Protein AF-A0A7W1Q0W7-F1 (afdb_monomer)

Foldseek 3Di:
DDDDDDDPPDPDDDDDDDDPDDDPDDDDDPVRVVLVVLLVVLLVVQLVPDPPLLSLLCCCQQVPPPRDGDDLVNSCVRRVDPSVVSVVSPVVSVVSSQVSCVVVVDDPVSVVD

pLDDT: mean 78.33, std 21.76, range [35.16, 97.56]

Solvent-accessible surface area (backbone atoms only — not comparable to full-atom values): 7270 Å² total; per-residue (Å²): 134,85,86,89,80,90,82,88,85,74,93,70,83,88,85,85,82,82,80,84,76,82,73,81,77,72,80,74,51,72,68,56,50,50,55,50,50,54,51,51,51,51,51,51,53,39,47,70,70,40,61,68,75,47,30,52,52,49,47,55,61,75,63,32,78,91,78,47,84,68,52,58,66,59,50,19,68,76,68,73,43,57,59,88,51,46,63,64,48,50,53,54,41,53,54,50,40,54,54,44,36,47,75,73,74,42,55,77,72,69,73,76,111

Mean predicted aligned error: 11.57 Å

Radius of gyration: 17.41 Å; Cα contacts (8 Å, |Δi|>4): 58; chains: 1; bounding box: 54×36×41 Å

Nearest PDB structures (foldseek):
  6cuu-assembly1_F  TM=7.469E-01  e=1.789E-02  Thermus thermophilus HB27
  5tjg-assembly1_F  TM=7.480E-01  e=1.890E-02  Thermus aquaticus
  4mey-assembly1_F  TM=7.961E-01  e=4.533E-02  Escheric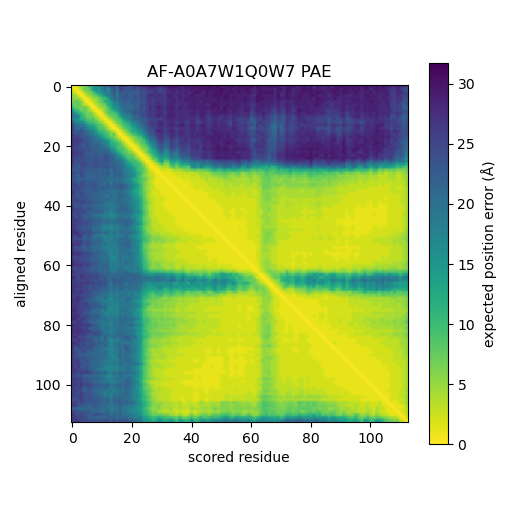hia coli K-12
  5e18-assembly1_F  TM=7.378E-01  e=4.063E-02  Thermus thermophilus HB8
  6lts-assembly1_F  TM=7.307E-01  e=5.341E-02  Thermus thermophilus HB8

Secondary structure (DSSP, 8-state):
------------S----S-----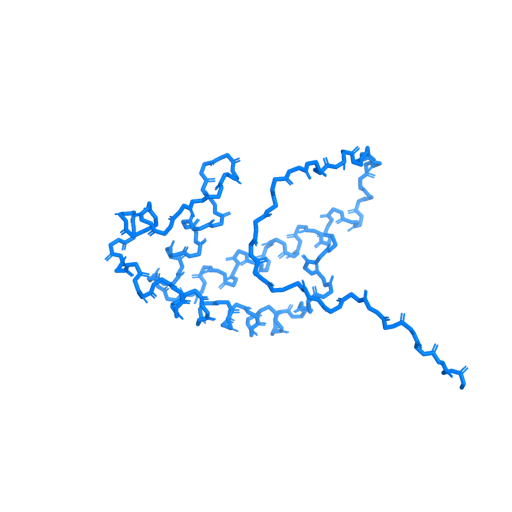--PPPPHHHHHHHHHHHHHHHHHHHTS-HHHHHHHHHHHS-GGG----HHHHHHHH---HHHHHHHHHHHHHHHHHHHHHTT--TGGG--

Sequence (113 aa):
RECLGVLRRSRRELPADGFVEQVASAAASPETRVLRAERNRAVDVAVAALPTRRRQLVETIFRGPDNDHMDYEQVSRLTGMPVGSIGPTRGRALMELRGRMRRAGFGPEDLVA

Structure (mmCIF, N/CA/C/O backbone):
data_AF-A0A7W1Q0W7-F1
#
_entry.id   AF-A0A7W1Q0W7-F1
#
loop_
_atom_site.group_PDB
_atom_site.id
_atom_site.type_symbol
_atom_site.label_atom_id
_atom_site.label_alt_id
_atom_site.label_comp_id
_atom_site.label_asym_id
_atom_site.label_entity_id
_atom_site.label_seq_id
_atom_site.pdbx_PDB_ins_code
_atom_site.Cartn_x
_atom_site.Cartn_y
_atom_site.Cartn_z
_atom_site.occupancy
_atom_site.B_iso_or_equiv
_atom_site.auth_seq_id
_atom_site.auth_comp_id
_atom_site.auth_asym_id
_atom_site.auth_atom_id
_atom_site.pdbx_PDB_model_num
ATOM 1 N N . ARG A 1 1 ? 39.178 7.915 -0.833 1.00 42.53 1 ARG A N 1
ATOM 2 C CA . ARG A 1 1 ? 39.029 9.342 -0.462 1.00 42.53 1 ARG A CA 1
ATOM 3 C C . ARG A 1 1 ? 37.835 9.857 -1.268 1.00 42.53 1 ARG A C 1
ATOM 5 O O . ARG A 1 1 ? 38.041 10.428 -2.321 1.00 42.53 1 ARG A O 1
ATOM 12 N N . GLU A 1 2 ? 36.594 9.430 -1.019 1.00 44.72 2 GLU A N 1
ATOM 13 C CA . GLU A 1 2 ? 35.819 9.560 0.233 1.00 44.72 2 GLU A CA 1
ATOM 14 C C . GLU A 1 2 ? 35.933 10.978 0.795 1.00 44.72 2 GLU A C 1
ATOM 16 O O . GLU A 1 2 ? 36.998 11.310 1.307 1.00 44.72 2 GLU A O 1
ATOM 21 N N . CYS A 1 3 ? 34.865 11.774 0.649 1.00 36.97 3 CYS A N 1
ATOM 22 C CA . CYS A 1 3 ? 34.338 12.683 1.673 1.00 36.97 3 CYS A CA 1
ATOM 23 C C . CYS A 1 3 ? 32.909 13.136 1.300 1.00 36.97 3 CYS A C 1
ATOM 25 O O . CYS A 1 3 ? 32.668 13.694 0.234 1.00 36.97 3 CYS A O 1
ATOM 27 N N . LEU A 1 4 ? 31.979 12.845 2.210 1.00 49.84 4 LEU A N 1
ATOM 28 C CA . LEU A 1 4 ? 30.556 13.184 2.225 1.00 49.84 4 LEU A CA 1
ATOM 29 C C . LEU A 1 4 ? 30.315 14.662 2.581 1.00 49.84 4 LEU A C 1
ATOM 31 O O . LEU A 1 4 ? 31.069 15.252 3.347 1.00 49.84 4 LEU A O 1
ATOM 35 N N . GLY A 1 5 ? 29.166 15.188 2.160 1.00 46.06 5 GLY A N 1
ATOM 36 C CA . GLY A 1 5 ? 28.489 16.330 2.787 1.00 46.06 5 GLY A CA 1
ATOM 37 C C . GLY A 1 5 ? 26.982 16.178 2.575 1.00 46.06 5 GLY A C 1
ATOM 38 O O . GLY A 1 5 ? 26.431 16.664 1.599 1.00 46.06 5 GLY A O 1
ATOM 39 N N . VAL A 1 6 ? 26.329 15.230 3.252 1.00 47.06 6 VAL A N 1
ATOM 40 C CA . VAL A 1 6 ? 25.578 15.469 4.499 1.00 47.06 6 VAL A CA 1
ATOM 41 C C . VAL A 1 6 ? 24.751 16.757 4.432 1.00 47.06 6 VAL A C 1
ATOM 43 O O . VAL A 1 6 ? 25.262 17.824 4.735 1.00 47.06 6 VAL A O 1
ATOM 46 N N . LEU A 1 7 ? 23.477 16.624 4.037 1.00 42.38 7 LEU A N 1
ATOM 47 C CA . LEU A 1 7 ? 22.282 17.191 4.695 1.00 42.38 7 LEU A CA 1
ATOM 48 C C . LEU A 1 7 ? 21.049 17.091 3.772 1.00 42.38 7 LEU A C 1
ATOM 50 O O . LEU A 1 7 ? 20.521 18.077 3.279 1.00 42.38 7 LEU A O 1
ATOM 54 N N . ARG A 1 8 ? 20.516 15.879 3.587 1.00 41.47 8 ARG A N 1
ATOM 55 C CA . ARG A 1 8 ? 19.074 15.696 3.326 1.00 41.47 8 ARG A CA 1
ATOM 56 C C . ARG A 1 8 ? 18.527 14.587 4.218 1.00 41.47 8 ARG A C 1
ATOM 58 O O . ARG A 1 8 ? 17.908 13.622 3.782 1.00 41.47 8 ARG A O 1
ATOM 65 N N . ARG A 1 9 ? 18.803 14.733 5.515 1.00 41.72 9 ARG A N 1
ATOM 66 C CA . ARG A 1 9 ? 18.173 13.965 6.585 1.00 41.72 9 ARG A CA 1
ATOM 67 C C . ARG A 1 9 ? 17.148 14.854 7.275 1.00 41.72 9 ARG A C 1
ATOM 69 O O . ARG A 1 9 ? 17.499 15.573 8.193 1.00 41.72 9 ARG A O 1
ATOM 76 N N . SER A 1 10 ? 15.917 14.807 6.770 1.00 37.03 10 SER A N 1
ATOM 77 C CA . SER A 1 10 ? 14.669 14.985 7.533 1.00 37.03 10 SER A CA 1
ATOM 78 C C . SER A 1 10 ? 13.466 14.828 6.600 1.00 37.03 10 SER A C 1
ATOM 80 O O . SER A 1 10 ? 12.670 15.736 6.415 1.00 37.03 10 SER A O 1
ATOM 82 N N . ARG A 1 11 ? 13.329 13.654 5.966 1.00 36.22 11 ARG A N 1
ATOM 83 C CA . ARG A 1 11 ? 12.079 13.273 5.284 1.00 36.22 11 ARG A CA 1
ATOM 84 C C . ARG A 1 11 ? 11.283 12.312 6.160 1.00 36.22 11 ARG A C 1
ATOM 86 O O . ARG A 1 11 ? 10.993 11.178 5.781 1.00 36.22 11 ARG A O 1
ATOM 93 N N . ARG A 1 12 ? 10.992 12.766 7.373 1.00 41.47 12 ARG A N 1
ATOM 94 C CA . ARG A 1 12 ? 9.864 12.283 8.159 1.00 41.47 12 ARG A CA 1
ATOM 95 C C . ARG A 1 12 ? 9.034 13.499 8.550 1.00 41.47 12 ARG A C 1
ATOM 97 O O . ARG A 1 12 ? 9.603 14.481 9.004 1.00 41.47 12 ARG A O 1
ATOM 104 N N . GLU A 1 13 ? 7.729 13.310 8.374 1.00 39.69 13 GLU A N 1
ATOM 105 C CA . GLU A 1 13 ? 6.597 14.125 8.831 1.00 39.69 13 GLU A CA 1
ATOM 106 C C . GLU A 1 13 ? 6.110 15.201 7.834 1.00 39.69 13 GLU A C 1
ATOM 108 O O . GLU A 1 13 ? 6.896 15.861 7.169 1.00 39.69 13 GLU A O 1
ATOM 113 N N . LEU A 1 14 ? 4.781 15.193 7.639 1.00 42.22 14 LEU A N 1
ATOM 114 C CA . LEU A 1 14 ? 3.915 15.909 6.678 1.00 42.22 14 LEU A CA 1
ATOM 115 C C . LEU A 1 14 ? 4.113 17.448 6.707 1.00 42.22 14 LEU A C 1
ATOM 117 O O . LEU A 1 14 ? 4.786 17.905 7.627 1.00 42.22 14 LEU A O 1
ATOM 121 N N . PRO A 1 15 ? 3.464 18.298 5.870 1.00 43.06 15 PRO A N 1
ATOM 122 C CA . PRO A 1 15 ? 2.631 18.121 4.664 1.00 43.06 15 PRO A CA 1
ATOM 123 C C . PRO A 1 15 ? 3.211 18.894 3.447 1.00 43.06 15 PRO A C 1
ATOM 125 O O . PRO A 1 15 ? 3.880 19.908 3.619 1.00 43.06 15 PRO A O 1
ATOM 128 N N . ALA A 1 16 ? 2.973 18.452 2.209 1.00 38.47 16 ALA A N 1
ATOM 129 C CA . ALA A 1 16 ? 3.458 19.171 1.022 1.00 38.47 16 ALA A CA 1
ATOM 130 C C . ALA A 1 16 ? 2.291 19.738 0.207 1.00 38.47 16 ALA A C 1
ATOM 132 O O . ALA A 1 16 ? 1.791 19.086 -0.705 1.00 38.47 16 ALA A O 1
ATOM 133 N N . ASP A 1 17 ? 1.895 20.962 0.556 1.00 42.25 17 ASP A N 1
ATOM 134 C CA . ASP A 1 17 ? 1.393 21.927 -0.420 1.00 42.25 17 ASP A CA 1
ATOM 135 C C . ASP A 1 17 ? 2.548 22.337 -1.345 1.00 42.25 17 ASP A C 1
ATOM 137 O O . ASP A 1 17 ? 3.668 22.578 -0.887 1.00 42.25 17 ASP A O 1
ATOM 141 N N . GLY A 1 18 ? 2.253 22.472 -2.637 1.00 38.28 18 GLY A N 1
ATOM 142 C CA . GLY A 1 18 ? 3.071 23.252 -3.563 1.00 38.28 18 GLY A CA 1
ATOM 143 C C . GLY A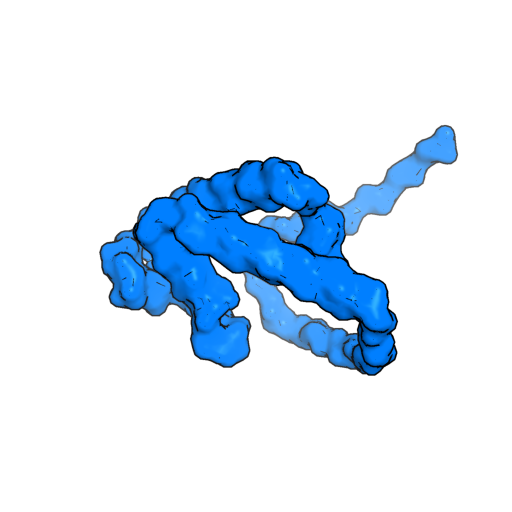 1 18 ? 3.920 22.458 -4.558 1.00 38.28 18 GLY A C 1
ATOM 144 O O . GLY A 1 18 ? 5.010 21.990 -4.248 1.00 38.28 18 GLY A O 1
ATOM 145 N N . PHE A 1 19 ? 3.428 22.454 -5.801 1.00 37.31 19 PHE A N 1
ATOM 146 C CA . PHE A 1 19 ? 4.186 22.398 -7.056 1.00 37.31 19 PHE A CA 1
ATOM 147 C C . PHE A 1 19 ? 5.059 21.161 -7.302 1.00 37.31 19 PHE A C 1
ATOM 149 O O . PHE A 1 19 ? 6.280 21.171 -7.157 1.00 37.31 19 PHE A O 1
ATOM 156 N N . VAL A 1 20 ? 4.431 20.118 -7.850 1.00 40.78 20 VAL A N 1
ATOM 157 C CA . VAL A 1 20 ? 5.136 19.208 -8.760 1.00 40.78 20 VAL A CA 1
ATOM 158 C C . VAL A 1 20 ? 5.303 19.908 -10.106 1.00 40.78 20 VAL A C 1
ATOM 160 O O . VAL A 1 20 ? 4.381 19.993 -10.914 1.00 40.78 20 VAL A O 1
ATOM 163 N N . GLU A 1 21 ? 6.496 20.457 -10.305 1.00 35.16 21 GLU A N 1
ATOM 164 C CA . GLU A 1 21 ? 6.979 20.958 -11.584 1.00 35.16 21 GLU A CA 1
ATOM 165 C C . GLU A 1 21 ? 6.808 19.869 -12.650 1.00 35.16 21 GLU A C 1
ATOM 167 O O . GLU A 1 21 ? 7.322 18.752 -12.539 1.00 35.16 21 GLU A O 1
ATOM 172 N N . GLN A 1 22 ? 5.981 20.181 -13.644 1.00 44.22 22 GLN A N 1
ATOM 173 C CA . GLN A 1 22 ? 5.584 19.276 -14.708 1.00 44.22 22 GLN A CA 1
ATOM 174 C C . GLN A 1 22 ? 6.784 19.070 -15.639 1.00 44.22 22 GLN A C 1
ATOM 176 O O . GLN A 1 22 ? 7.009 19.835 -16.573 1.00 44.22 22 GLN A O 1
ATOM 181 N N . VAL A 1 23 ? 7.586 18.041 -15.362 1.00 46.06 23 VAL A N 1
ATOM 182 C CA . VAL A 1 23 ? 8.665 17.615 -16.257 1.00 46.06 23 VAL A CA 1
ATOM 183 C C . VAL A 1 23 ? 8.023 17.083 -17.538 1.00 46.06 23 VAL A C 1
ATOM 185 O O . VAL A 1 23 ? 7.378 16.034 -17.537 1.00 46.06 23 VAL A O 1
ATOM 188 N N . ALA A 1 24 ? 8.177 17.835 -18.629 1.00 41.00 24 ALA A N 1
ATOM 189 C CA . ALA A 1 24 ? 7.744 17.452 -19.965 1.00 41.00 24 ALA A CA 1
ATOM 190 C C . ALA A 1 24 ? 8.283 16.054 -20.319 1.00 41.00 24 ALA A C 1
ATOM 192 O O . ALA A 1 24 ? 9.493 15.828 -20.375 1.00 41.00 24 ALA A O 1
ATOM 193 N N . SER A 1 25 ? 7.376 15.097 -20.526 1.00 51.53 25 SER A N 1
ATOM 194 C CA . SER A 1 25 ? 7.729 13.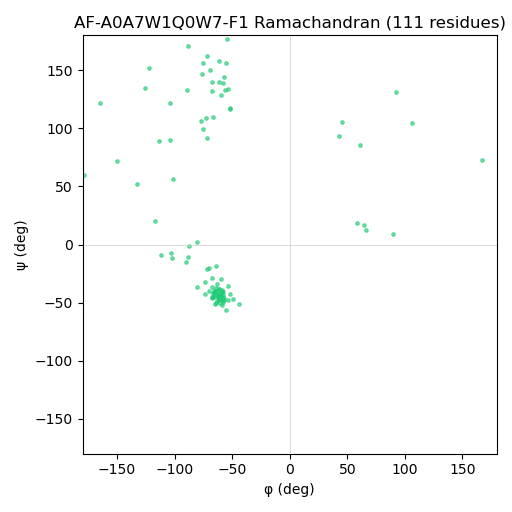709 -20.825 1.00 51.53 25 SER A CA 1
ATOM 195 C C . SER A 1 25 ? 8.270 13.603 -22.249 1.00 51.53 25 SER A C 1
ATOM 197 O O . SER A 1 25 ? 7.505 13.627 -23.211 1.00 51.53 25 SER A O 1
ATOM 199 N N . ALA A 1 26 ? 9.574 13.369 -22.398 1.00 59.88 26 ALA A N 1
ATOM 200 C CA . ALA A 1 26 ? 10.050 12.585 -23.533 1.00 59.88 26 ALA A CA 1
ATOM 201 C C . ALA A 1 26 ? 9.319 11.228 -23.496 1.00 59.88 26 ALA A C 1
ATOM 203 O O . ALA A 1 26 ? 9.165 10.638 -22.421 1.00 59.88 26 ALA A O 1
ATOM 204 N N . ALA A 1 27 ? 8.784 10.759 -24.624 1.00 67.88 27 ALA A N 1
ATOM 205 C CA . ALA A 1 27 ? 8.086 9.477 -24.663 1.00 67.88 27 ALA A CA 1
ATOM 206 C C . ALA A 1 27 ? 9.044 8.353 -24.224 1.00 67.88 27 ALA A C 1
ATOM 208 O O . ALA A 1 27 ? 10.162 8.255 -24.728 1.00 67.88 27 ALA A O 1
ATOM 209 N N . ALA A 1 28 ? 8.618 7.521 -23.269 1.00 76.44 28 ALA A N 1
ATOM 210 C CA . ALA A 1 28 ? 9.437 6.425 -22.756 1.00 76.44 28 ALA A CA 1
ATOM 211 C C . ALA A 1 28 ? 9.780 5.420 -23.871 1.00 76.44 28 ALA A C 1
ATOM 213 O O . ALA A 1 28 ? 8.916 5.081 -24.687 1.00 76.44 28 ALA A O 1
ATOM 214 N N . SER A 1 29 ? 11.016 4.910 -23.878 1.00 86.69 29 SER A N 1
ATOM 215 C CA . SER A 1 29 ? 11.445 3.902 -24.855 1.00 86.69 29 SER A CA 1
ATOM 216 C C . SER A 1 29 ? 10.608 2.613 -24.742 1.00 86.69 29 SER A C 1
ATOM 218 O O . SER A 1 29 ? 10.031 2.344 -23.677 1.00 86.69 29 SER A O 1
ATOM 220 N N . PRO A 1 30 ? 10.530 1.783 -25.800 1.00 86.69 30 PRO A N 1
ATOM 221 C CA . PRO A 1 30 ? 9.864 0.482 -25.738 1.00 86.69 30 PRO A CA 1
ATOM 222 C C . PRO A 1 30 ? 10.351 -0.392 -24.572 1.00 86.69 30 PRO A C 1
ATOM 224 O O . PRO A 1 30 ? 9.531 -0.959 -23.854 1.00 86.69 30 PRO A O 1
ATOM 227 N N . GLU A 1 31 ? 11.658 -0.430 -24.317 1.00 87.12 31 GLU A N 1
ATOM 228 C CA . GLU A 1 31 ? 12.270 -1.180 -23.212 1.00 87.12 31 GLU A CA 1
ATOM 229 C C . GLU A 1 31 ? 11.783 -0.652 -21.859 1.00 87.12 31 GLU A C 1
ATOM 231 O O . GLU A 1 31 ? 11.357 -1.417 -20.995 1.00 87.12 31 GLU A O 1
ATOM 236 N N . THR A 1 32 ? 11.752 0.674 -21.701 1.00 87.56 32 THR A N 1
ATOM 237 C CA . THR A 1 32 ? 11.267 1.328 -20.478 1.00 87.56 32 THR A CA 1
ATOM 238 C C . THR A 1 32 ? 9.797 0.994 -20.218 1.00 87.56 32 THR A C 1
ATOM 240 O O . THR A 1 32 ? 9.387 0.779 -19.076 1.00 87.56 32 THR A O 1
ATOM 243 N N . ARG A 1 33 ? 8.978 0.918 -21.275 1.00 88.19 33 ARG A N 1
ATOM 244 C CA . ARG A 1 33 ? 7.563 0.532 -21.171 1.00 88.19 33 ARG A CA 1
ATOM 245 C C . ARG A 1 33 ? 7.391 -0.923 -20.742 1.00 88.19 33 ARG A C 1
ATOM 247 O O . ARG A 1 33 ? 6.522 -1.188 -19.914 1.00 88.19 33 ARG A O 1
ATOM 254 N N . VAL A 1 34 ? 8.201 -1.839 -21.276 1.00 91.00 34 VAL A N 1
ATOM 255 C CA . VAL A 1 34 ? 8.169 -3.263 -20.900 1.00 91.00 34 VAL A CA 1
ATOM 256 C C . VAL A 1 34 ? 8.550 -3.435 -19.432 1.00 91.00 34 VAL A C 1
ATOM 258 O O . VAL A 1 34 ? 7.766 -4.003 -18.675 1.00 91.00 34 VAL A O 1
ATOM 261 N N . LEU A 1 35 ? 9.667 -2.847 -18.994 1.00 90.50 35 LEU A N 1
ATOM 262 C CA . LEU A 1 35 ? 10.106 -2.919 -17.594 1.00 90.50 35 LEU A CA 1
ATOM 263 C C . LEU A 1 35 ? 9.057 -2.338 -16.630 1.00 90.50 35 LEU A C 1
ATOM 265 O O . LEU A 1 35 ? 8.771 -2.919 -15.581 1.00 90.50 35 LEU A O 1
ATOM 269 N N . ARG A 1 36 ? 8.409 -1.223 -17.001 1.00 90.25 36 ARG A N 1
ATOM 270 C CA . ARG A 1 36 ? 7.292 -0.661 -16.223 1.00 90.25 36 ARG A CA 1
ATOM 271 C C . ARG A 1 36 ? 6.099 -1.612 -16.147 1.00 90.25 36 ARG A C 1
ATOM 273 O O . ARG A 1 36 ? 5.508 -1.745 -15.077 1.00 90.25 36 ARG A O 1
ATOM 280 N N . ALA A 1 37 ? 5.735 -2.266 -17.249 1.00 91.44 37 ALA A N 1
ATOM 281 C CA . ALA A 1 37 ? 4.628 -3.218 -17.272 1.00 91.44 37 ALA A CA 1
ATOM 282 C C . ALA A 1 37 ? 4.918 -4.456 -16.406 1.00 91.44 37 ALA A C 1
ATOM 284 O O . ALA A 1 37 ? 4.049 -4.885 -15.646 1.00 91.44 37 ALA A O 1
ATOM 285 N N . GLU A 1 38 ? 6.140 -4.988 -16.466 1.00 93.62 38 GLU A N 1
ATOM 286 C CA . GLU A 1 38 ? 6.582 -6.110 -15.630 1.00 93.62 38 GLU A CA 1
ATOM 287 C C . GLU A 1 38 ? 6.540 -5.759 -14.145 1.00 93.62 38 GLU A C 1
ATOM 289 O O . GLU A 1 38 ? 5.956 -6.492 -13.342 1.00 93.62 38 GLU A O 1
ATOM 294 N N . ARG A 1 39 ? 7.074 -4.588 -13.787 1.00 93.44 39 ARG A N 1
ATOM 295 C CA . ARG A 1 39 ? 7.009 -4.067 -12.424 1.00 93.44 39 ARG A CA 1
ATOM 296 C C . ARG A 1 39 ? 5.572 -3.927 -11.933 1.00 93.44 39 ARG A C 1
ATOM 298 O O . ARG A 1 39 ? 5.256 -4.384 -10.836 1.00 93.44 39 ARG A O 1
ATOM 305 N N . ASN A 1 40 ? 4.700 -3.304 -12.725 1.00 92.69 40 ASN A N 1
ATOM 306 C CA . ASN A 1 40 ? 3.300 -3.107 -12.350 1.00 92.69 40 ASN A CA 1
ATOM 307 C C . ASN A 1 40 ? 2.600 -4.453 -12.132 1.00 92.69 40 ASN A C 1
ATOM 309 O O . ASN A 1 40 ? 1.931 -4.642 -11.118 1.00 92.69 40 ASN A O 1
ATOM 313 N N . ARG A 1 41 ? 2.846 -5.428 -13.015 1.00 95.19 41 ARG A N 1
ATOM 314 C CA . ARG A 1 41 ? 2.323 -6.790 -12.868 1.00 95.19 41 ARG A CA 1
ATOM 315 C C . ARG A 1 41 ? 2.808 -7.450 -11.575 1.00 95.19 41 ARG A C 1
ATOM 317 O O . ARG A 1 41 ? 2.019 -8.096 -10.889 1.00 95.19 41 ARG A O 1
ATOM 324 N N . ALA A 1 42 ? 4.080 -7.284 -11.218 1.00 95.81 42 ALA A N 1
ATOM 325 C CA . 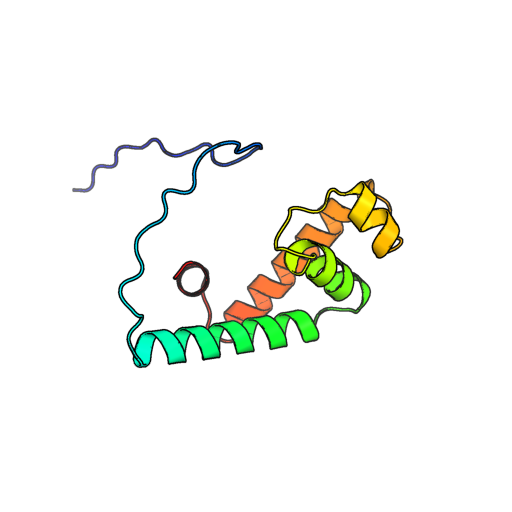ALA A 1 42 ? 4.621 -7.815 -9.971 1.00 95.81 42 ALA A CA 1
ATOM 326 C C . ALA A 1 42 ? 3.979 -7.166 -8.732 1.00 95.81 42 ALA A C 1
ATOM 328 O O . ALA A 1 42 ? 3.647 -7.873 -7.777 1.00 95.81 42 ALA A O 1
ATOM 329 N N . VAL A 1 43 ? 3.733 -5.850 -8.766 1.00 94.50 43 VAL A N 1
ATOM 330 C CA . VAL A 1 43 ? 2.990 -5.137 -7.712 1.00 94.50 43 VAL A CA 1
ATOM 331 C C . VAL A 1 43 ? 1.568 -5.680 -7.588 1.00 94.50 43 VAL A C 1
ATOM 333 O O . VAL A 1 43 ? 1.144 -6.006 -6.478 1.00 94.50 43 VAL A O 1
ATOM 336 N N . ASP A 1 44 ? 0.850 -5.837 -8.701 1.00 94.81 44 ASP A N 1
ATOM 337 C CA . ASP A 1 44 ? -0.524 -6.349 -8.699 1.00 94.81 44 ASP A CA 1
ATOM 338 C C . ASP A 1 44 ? -0.596 -7.763 -8.100 1.00 94.81 44 ASP A C 1
ATOM 340 O O . ASP A 1 44 ? -1.424 -8.027 -7.225 1.00 94.81 44 ASP A O 1
ATOM 344 N N . VAL A 1 45 ? 0.325 -8.654 -8.485 1.00 97.56 45 VAL A N 1
ATOM 345 C CA . VAL A 1 45 ? 0.432 -10.009 -7.915 1.00 97.56 45 VAL A CA 1
ATOM 346 C C . VAL A 1 45 ? 0.740 -9.961 -6.415 1.00 97.56 45 VAL A C 1
ATOM 348 O O . VAL A 1 45 ? 0.138 -10.699 -5.628 1.00 97.56 45 VAL A O 1
ATOM 351 N N . ALA A 1 46 ? 1.657 -9.091 -5.986 1.00 96.94 46 ALA A N 1
ATOM 352 C CA . ALA A 1 46 ? 2.017 -8.962 -4.578 1.00 96.94 46 ALA A CA 1
ATOM 353 C C . ALA A 1 46 ? 0.844 -8.457 -3.721 1.00 96.94 46 ALA A C 1
ATOM 355 O O . ALA A 1 46 ? 0.630 -8.984 -2.625 1.00 96.94 46 ALA A O 1
ATOM 356 N N . VAL A 1 47 ? 0.076 -7.482 -4.220 1.00 96.44 47 VAL A N 1
ATOM 357 C CA . VAL A 1 47 ? -1.126 -6.946 -3.558 1.00 96.44 47 VAL A CA 1
ATOM 358 C C . VAL A 1 47 ? -2.239 -7.988 -3.507 1.00 96.44 47 VAL A C 1
ATOM 360 O O . VAL A 1 47 ? -2.821 -8.197 -2.441 1.00 96.44 47 VAL A O 1
ATOM 363 N N . ALA A 1 48 ? -2.492 -8.697 -4.610 1.00 96.62 48 ALA A N 1
ATOM 364 C CA . ALA A 1 48 ? -3.519 -9.735 -4.679 1.00 96.62 48 ALA A CA 1
ATOM 365 C C . ALA A 1 48 ? -3.290 -10.871 -3.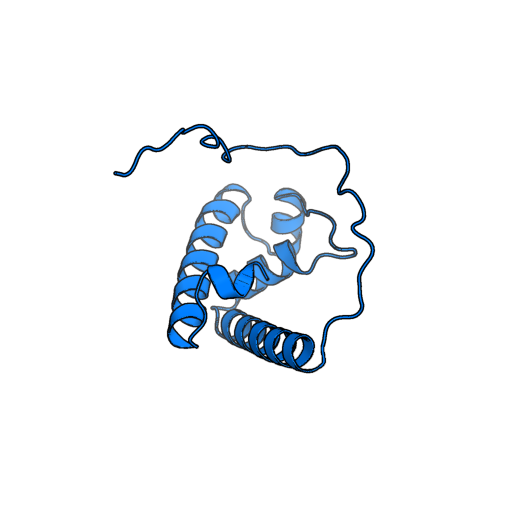669 1.00 96.62 48 ALA A C 1
ATOM 367 O O . ALA A 1 48 ? -4.253 -11.461 -3.180 1.00 96.62 48 ALA A O 1
ATOM 368 N N . ALA A 1 49 ? -2.028 -11.147 -3.330 1.00 97.25 49 ALA A N 1
ATOM 369 C CA . ALA A 1 49 ? -1.640 -12.208 -2.410 1.00 97.25 49 ALA A CA 1
ATOM 370 C C . ALA A 1 49 ? -1.625 -11.798 -0.921 1.00 97.25 49 ALA A C 1
ATOM 372 O O . ALA A 1 49 ? -1.318 -12.631 -0.063 1.00 97.25 49 ALA A O 1
ATOM 373 N N . LEU A 1 50 ? -1.929 -10.537 -0.590 1.00 97.56 50 LEU A N 1
ATOM 374 C CA . LEU A 1 50 ? -2.133 -10.112 0.796 1.00 97.56 50 LEU A CA 1
ATOM 375 C C . LEU A 1 50 ? -3.433 -10.709 1.365 1.00 97.56 50 LEU A C 1
ATOM 377 O O . LEU A 1 50 ? -4.416 -10.852 0.636 1.00 97.56 50 LEU A O 1
ATOM 381 N N . PRO A 1 51 ? -3.518 -10.959 2.687 1.00 96.44 51 PRO A N 1
ATOM 382 C CA . PRO A 1 51 ? -4.794 -11.281 3.318 1.00 96.44 51 PRO A CA 1
ATOM 383 C C . PRO A 1 51 ? -5.832 -10.186 3.086 1.00 96.44 51 PRO A C 1
ATOM 385 O O . PRO A 1 51 ? -5.501 -8.998 3.139 1.00 96.44 51 PRO A O 1
ATOM 388 N N . THR A 1 52 ? -7.093 -10.589 2.917 1.00 95.06 52 THR A N 1
ATOM 389 C CA . THR A 1 52 ? -8.209 -9.743 2.462 1.00 95.06 52 THR A CA 1
ATOM 390 C C . THR A 1 52 ? -8.244 -8.368 3.122 1.00 95.06 52 THR A C 1
ATOM 392 O O . THR A 1 52 ? -8.238 -7.357 2.429 1.00 95.06 52 THR A O 1
ATOM 395 N N . ARG A 1 53 ? -8.176 -8.314 4.458 1.00 92.62 53 ARG A N 1
ATOM 396 C CA . ARG A 1 53 ? -8.247 -7.054 5.216 1.00 92.62 53 ARG A CA 1
ATOM 397 C C . ARG A 1 53 ? -7.084 -6.096 4.926 1.00 92.62 53 ARG A C 1
ATOM 399 O O . ARG A 1 53 ? -7.257 -4.883 4.952 1.00 92.62 53 ARG A O 1
ATOM 406 N N . ARG A 1 54 ? -5.884 -6.624 4.669 1.00 95.25 54 ARG A N 1
ATOM 407 C CA . ARG A 1 54 ? -4.700 -5.814 4.331 1.00 95.25 54 ARG A CA 1
ATOM 408 C C . ARG A 1 54 ? -4.708 -5.390 2.870 1.00 95.25 54 ARG A C 1
ATOM 410 O O . ARG A 1 54 ? -4.319 -4.262 2.590 1.00 95.25 54 ARG A O 1
ATOM 417 N N . ARG A 1 55 ? -5.179 -6.262 1.975 1.00 95.81 55 ARG A N 1
ATOM 418 C CA . ARG A 1 55 ? -5.397 -5.929 0.565 1.00 95.81 55 ARG A CA 1
ATOM 419 C C . ARG A 1 55 ? -6.388 -4.774 0.425 1.00 95.81 55 ARG A C 1
ATOM 421 O O . ARG A 1 55 ? -6.023 -3.762 -0.154 1.00 95.81 55 ARG A O 1
ATOM 428 N N . GLN A 1 56 ? -7.560 -4.886 1.058 1.00 93.44 56 GLN A N 1
ATOM 429 C CA . GLN A 1 56 ? -8.583 -3.833 1.074 1.00 93.44 56 GLN A CA 1
ATOM 430 C C . GLN A 1 56 ? -8.006 -2.496 1.545 1.00 93.44 56 GLN A C 1
ATOM 432 O O . GLN A 1 56 ? -8.175 -1.491 0.873 1.00 93.44 56 GLN A O 1
ATOM 437 N N . LEU A 1 57 ? -7.250 -2.489 2.649 1.00 93.25 57 LEU A N 1
ATOM 438 C CA . LEU A 1 57 ? -6.616 -1.267 3.146 1.00 93.25 57 LEU A CA 1
ATOM 439 C C . LEU A 1 57 ? -5.664 -0.628 2.120 1.00 93.25 57 LEU A C 1
ATOM 441 O O . LEU A 1 57 ? -5.681 0.586 1.938 1.00 93.25 57 LEU A O 1
ATOM 445 N N . VAL A 1 58 ? -4.809 -1.432 1.481 1.00 92.56 58 VAL A N 1
ATOM 446 C CA . VAL A 1 58 ? -3.848 -0.950 0.475 1.00 92.56 58 VAL A CA 1
ATOM 447 C C . VAL A 1 58 ? -4.579 -0.425 -0.759 1.00 92.56 58 VAL A C 1
ATOM 449 O O . VAL A 1 58 ? -4.263 0.661 -1.231 1.00 92.56 58 VAL A O 1
ATOM 452 N N . GLU A 1 59 ? -5.573 -1.153 -1.257 1.00 91.56 59 GLU A N 1
ATOM 453 C CA . GLU A 1 59 ? -6.374 -0.725 -2.404 1.00 91.56 59 GLU A CA 1
ATOM 454 C C . GLU A 1 59 ? -7.123 0.573 -2.105 1.00 91.56 59 GLU A C 1
ATOM 456 O O . GLU A 1 59 ? -7.043 1.499 -2.901 1.00 91.56 59 GLU A O 1
ATOM 461 N N . THR A 1 60 ? -7.759 0.697 -0.938 1.00 90.31 60 THR A N 1
ATOM 462 C CA . THR A 1 60 ? -8.426 1.942 -0.543 1.00 90.31 60 THR A CA 1
ATOM 463 C C . THR A 1 60 ? -7.435 3.102 -0.476 1.00 90.31 60 THR A C 1
ATOM 465 O O . THR A 1 60 ? -7.674 4.126 -1.093 1.00 90.31 60 THR A O 1
ATOM 468 N N . ILE A 1 61 ? -6.297 2.963 0.209 1.00 87.62 61 ILE A N 1
ATOM 469 C CA . ILE A 1 61 ? -5.360 4.088 0.387 1.00 87.62 61 ILE A CA 1
ATOM 470 C C . ILE A 1 61 ? -4.701 4.524 -0.929 1.00 87.62 61 ILE A C 1
ATOM 472 O O . ILE A 1 61 ? -4.437 5.708 -1.104 1.00 87.62 61 ILE A O 1
ATOM 476 N N . PHE A 1 62 ? -4.382 3.584 -1.824 1.00 82.94 62 PHE A N 1
ATOM 477 C CA . PHE A 1 62 ? -3.520 3.856 -2.982 1.00 82.94 62 PHE A CA 1
ATOM 478 C C . PHE A 1 62 ? -4.230 3.796 -4.342 1.00 82.94 62 PHE A C 1
ATOM 480 O O . PHE A 1 62 ? -3.618 4.155 -5.342 1.00 82.94 62 PHE A O 1
ATOM 487 N N . ARG A 1 63 ? -5.488 3.338 -4.410 1.00 79.19 63 ARG A N 1
ATOM 488 C CA . ARG A 1 63 ? -6.311 3.326 -5.639 1.00 79.19 63 ARG A CA 1
ATOM 489 C C . ARG A 1 63 ? -7.562 4.205 -5.520 1.00 79.19 63 ARG A C 1
ATOM 491 O O . ARG A 1 63 ? -8.530 3.977 -6.241 1.00 79.19 63 ARG A O 1
ATOM 498 N N . GLY A 1 64 ? -7.567 5.157 -4.584 1.00 63.69 64 GLY A N 1
ATOM 499 C CA . GLY A 1 64 ? -8.677 6.091 -4.396 1.00 63.69 64 GLY A CA 1
ATOM 500 C C . GLY A 1 64 ? -9.030 6.861 -5.677 1.00 63.69 64 GLY A C 1
ATOM 501 O O . GLY A 1 64 ? -8.177 6.984 -6.563 1.00 63.69 64 GLY A O 1
ATOM 502 N N . PRO A 1 65 ? -10.279 7.352 -5.794 1.00 53.91 65 PRO A N 1
ATOM 503 C CA . PRO A 1 65 ? -10.696 8.144 -6.944 1.00 53.91 65 PRO A CA 1
ATOM 504 C C . PRO A 1 65 ? -9.731 9.325 -7.134 1.00 53.91 65 PRO A C 1
ATOM 506 O O . PRO A 1 65 ? -9.318 9.968 -6.173 1.00 53.91 65 PRO A O 1
ATOM 509 N N . ASP A 1 66 ? -9.315 9.536 -8.380 1.00 60.56 66 ASP A N 1
ATOM 510 C CA . ASP A 1 66 ? -8.521 10.684 -8.834 1.00 60.56 66 ASP A CA 1
ATOM 511 C C . ASP A 1 66 ? -7.095 10.828 -8.266 1.00 60.56 66 ASP A C 1
ATOM 513 O O . ASP A 1 66 ? -6.467 11.872 -8.427 1.00 60.56 66 ASP A O 1
ATOM 517 N N . ASN A 1 67 ? -6.530 9.763 -7.679 1.00 56.41 67 ASN A N 1
ATOM 518 C CA . ASN A 1 67 ? -5.236 9.793 -6.975 1.00 56.41 67 ASN A CA 1
ATOM 519 C C . ASN A 1 67 ? -5.194 10.792 -5.802 1.00 56.41 67 ASN A C 1
ATOM 521 O O . ASN A 1 67 ? -4.102 11.154 -5.355 1.00 56.41 67 ASN A O 1
ATOM 525 N N . ASP A 1 68 ? -6.354 11.227 -5.301 1.00 62.44 68 ASP A N 1
ATOM 526 C CA . ASP A 1 68 ? -6.414 12.120 -4.151 1.00 62.44 68 ASP A CA 1
ATOM 527 C C . ASP A 1 68 ? -6.134 11.352 -2.850 1.00 62.44 68 ASP A C 1
ATOM 529 O O . ASP A 1 68 ? -6.431 10.158 -2.702 1.00 62.44 68 ASP A O 1
ATOM 533 N N . HIS A 1 69 ? -5.497 12.029 -1.900 1.00 65.69 69 HIS A N 1
ATOM 534 C CA . HIS A 1 69 ? -5.033 11.408 -0.668 1.00 65.69 69 HIS A CA 1
ATOM 535 C C . HIS A 1 69 ? -6.218 11.206 0.290 1.00 65.69 69 HIS A C 1
ATOM 537 O O . HIS A 1 69 ? -6.681 12.151 0.919 1.00 65.69 69 HIS A O 1
ATOM 543 N N . MET A 1 70 ? -6.689 9.964 0.453 1.00 80.38 70 MET A N 1
ATOM 544 C CA . MET A 1 70 ? -7.737 9.666 1.438 1.00 80.38 70 MET A CA 1
ATOM 545 C C . MET A 1 70 ? -7.239 9.852 2.876 1.00 80.38 70 MET A C 1
ATOM 547 O O . MET A 1 70 ? -6.198 9.306 3.269 1.00 80.38 70 MET A O 1
ATOM 551 N N . ASP A 1 71 ? -8.026 10.558 3.686 1.00 86.19 71 ASP A N 1
ATOM 552 C CA . ASP A 1 71 ? -7.796 10.665 5.122 1.00 86.19 71 ASP A CA 1
ATOM 553 C C . ASP A 1 71 ? -8.131 9.341 5.846 1.00 86.19 71 ASP A C 1
ATOM 555 O O . ASP A 1 71 ? -8.802 8.440 5.329 1.00 86.19 71 ASP A O 1
ATOM 559 N N . TYR A 1 72 ? -7.637 9.178 7.074 1.00 89.00 72 TYR A N 1
ATOM 560 C CA . TYR A 1 72 ? -7.849 7.937 7.827 1.00 89.00 72 TYR A CA 1
ATOM 561 C C . TYR A 1 72 ? -9.292 7.731 8.298 1.00 89.00 72 TYR A C 1
ATOM 563 O O . TYR A 1 72 ? -9.67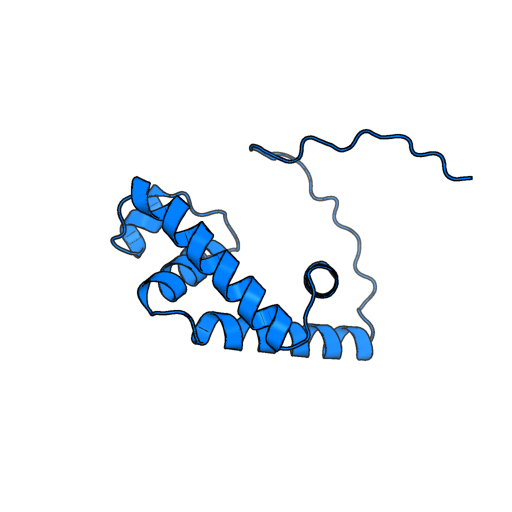2 6.588 8.554 1.00 89.00 72 TYR A O 1
ATOM 571 N N . GLU A 1 73 ? -10.114 8.775 8.386 1.00 91.62 73 GLU A N 1
ATOM 572 C CA . GLU A 1 73 ? -11.532 8.625 8.708 1.00 91.62 73 GLU A CA 1
ATOM 573 C C . GLU A 1 73 ? -12.311 8.062 7.514 1.00 91.62 73 GLU A C 1
ATOM 575 O O . GLU A 1 73 ? -13.117 7.146 7.678 1.00 91.62 73 GLU A O 1
ATOM 580 N N . GLN A 1 74 ? -12.034 8.544 6.302 1.00 90.31 74 GLN A N 1
ATOM 581 C CA . GLN A 1 74 ? -12.553 8.017 5.042 1.00 90.31 74 GLN A CA 1
ATOM 582 C C . GLN A 1 74 ? -12.154 6.550 4.874 1.00 90.31 74 GLN A C 1
ATOM 584 O O . GLN A 1 74 ? -13.013 5.697 4.641 1.00 90.31 74 GLN A O 1
ATOM 589 N N . VAL A 1 75 ? -10.875 6.227 5.093 1.00 90.31 75 VAL A N 1
ATOM 590 C CA . VAL A 1 75 ? -10.387 4.839 5.059 1.00 90.31 75 VAL A CA 1
ATOM 591 C C . VAL A 1 75 ? -11.087 3.984 6.118 1.00 90.31 75 VAL A C 1
ATOM 593 O O . VAL A 1 75 ? -11.499 2.860 5.825 1.00 90.31 75 VAL A O 1
ATOM 596 N N . SER A 1 76 ? -11.258 4.498 7.339 1.00 91.81 76 SER A N 1
ATOM 597 C CA . SER A 1 76 ? -11.980 3.809 8.416 1.00 91.81 76 SER A CA 1
ATOM 598 C C . SER A 1 76 ? -13.419 3.492 8.009 1.00 91.81 76 SER A C 1
ATOM 600 O O . SER A 1 76 ? -13.865 2.361 8.200 1.00 91.81 76 SER A O 1
ATOM 602 N N . ARG A 1 77 ? -14.137 4.451 7.408 1.00 92.75 77 ARG A N 1
ATOM 603 C CA . ARG A 1 77 ? -15.517 4.260 6.931 1.00 92.75 77 ARG A CA 1
ATOM 604 C C . ARG A 1 77 ? -15.609 3.212 5.822 1.00 92.75 77 ARG A C 1
ATOM 606 O O . ARG A 1 77 ? -16.481 2.353 5.883 1.00 92.75 77 ARG A O 1
ATOM 613 N N . LEU A 1 78 ? -14.702 3.249 4.846 1.00 90.62 78 LEU A N 1
ATOM 614 C CA . LEU A 1 78 ? -14.725 2.332 3.699 1.00 90.62 78 LEU A CA 1
ATOM 615 C C . LEU A 1 78 ? -14.294 0.904 4.055 1.00 90.62 78 LEU A C 1
ATOM 617 O O . LEU A 1 78 ? -14.778 -0.056 3.463 1.00 90.62 78 LEU A O 1
ATOM 621 N N . THR A 1 79 ? -13.379 0.751 5.013 1.00 90.50 79 THR A N 1
ATOM 622 C CA . THR A 1 79 ? -12.801 -0.558 5.366 1.00 90.50 79 THR A CA 1
ATOM 623 C C . THR A 1 79 ? -13.382 -1.171 6.642 1.00 90.50 79 THR A C 1
ATOM 625 O O . THR A 1 79 ? -13.085 -2.325 6.954 1.00 90.50 79 THR A O 1
ATOM 628 N N . GLY A 1 80 ? -14.151 -0.404 7.424 1.00 93.00 80 GLY A N 1
ATOM 629 C CA . GLY A 1 80 ? -14.622 -0.794 8.759 1.00 93.00 80 GLY A CA 1
ATOM 630 C C . GLY A 1 80 ? -13.502 -0.936 9.800 1.00 93.00 80 GLY A C 1
ATOM 631 O O . GLY A 1 80 ? -13.697 -1.527 10.862 1.00 93.00 80 GLY A O 1
ATOM 632 N N . MET A 1 81 ? -12.290 -0.459 9.504 1.00 93.19 81 MET A N 1
ATOM 633 C CA . MET A 1 81 ? -11.140 -0.555 10.401 1.00 93.19 81 MET A CA 1
ATOM 634 C C . MET A 1 81 ? -11.079 0.654 11.338 1.00 93.19 81 MET A C 1
ATOM 636 O O . MET A 1 81 ? -11.100 1.767 10.836 1.00 93.19 81 MET A O 1
ATOM 640 N N . PRO A 1 82 ? -10.881 0.481 12.660 1.00 94.44 82 PRO A N 1
ATOM 641 C CA . PRO A 1 82 ? -10.689 1.619 13.556 1.00 94.44 82 PRO A CA 1
ATOM 642 C C . PRO A 1 82 ? -9.498 2.478 13.127 1.00 94.44 82 PRO A C 1
ATOM 644 O O . PRO A 1 82 ? -8.435 1.928 12.823 1.00 94.44 82 PRO A O 1
ATOM 647 N N . VAL A 1 83 ? -9.629 3.805 13.198 1.00 94.69 83 VAL A N 1
ATOM 648 C CA . VAL A 1 83 ? -8.567 4.763 12.827 1.00 94.69 83 VAL A CA 1
ATOM 649 C C . VAL A 1 83 ? -7.220 4.412 13.477 1.00 94.69 83 VAL A C 1
ATOM 651 O O . VAL A 1 83 ? -6.206 4.296 12.789 1.00 94.69 83 VAL A O 1
ATOM 654 N N . GLY A 1 84 ? -7.204 4.107 14.781 1.00 94.12 84 GLY A N 1
ATOM 655 C CA . GLY A 1 84 ? -5.982 3.713 15.502 1.00 94.12 84 GLY A CA 1
ATOM 656 C C . GLY A 1 84 ? -5.336 2.400 15.022 1.00 94.12 84 GLY A C 1
ATOM 657 O O . GLY A 1 84 ? -4.156 2.157 15.264 1.00 94.12 84 GLY A O 1
ATOM 658 N N . SER A 1 85 ? -6.077 1.553 14.302 1.00 94.44 85 SER A N 1
ATOM 659 C CA . SER A 1 85 ? -5.578 0.294 13.727 1.00 94.44 85 SER A CA 1
ATOM 660 C C . SER A 1 85 ? -5.015 0.444 12.309 1.00 94.44 85 SER A C 1
ATOM 662 O O . SER A 1 85 ? -4.304 -0.458 11.847 1.00 94.44 85 SER A O 1
ATOM 664 N N . ILE A 1 86 ? -5.296 1.556 11.621 1.00 92.56 86 ILE A N 1
ATOM 665 C CA . ILE A 1 86 ? -4.895 1.786 10.224 1.00 92.56 86 ILE A CA 1
ATOM 666 C C . ILE A 1 86 ? -3.374 1.850 10.096 1.00 92.56 86 ILE A C 1
ATOM 668 O O . ILE A 1 86 ? -2.795 1.096 9.314 1.00 92.56 86 ILE A O 1
ATOM 672 N N . GLY A 1 87 ? -2.706 2.675 10.909 1.00 92.69 87 GLY A N 1
ATOM 673 C CA . GLY A 1 87 ? -1.247 2.839 10.875 1.00 92.69 87 GLY A CA 1
ATOM 674 C C . GLY A 1 87 ? -0.479 1.517 11.047 1.00 92.69 87 GLY A C 1
ATOM 675 O O . GLY A 1 87 ? 0.281 1.135 10.148 1.00 92.69 87 GLY A O 1
ATOM 676 N N . PRO A 1 88 ? -0.704 0.760 12.140 1.00 95.19 88 PRO A N 1
ATOM 677 C CA . PRO A 1 88 ? -0.070 -0.543 12.341 1.00 95.19 88 PRO A CA 1
ATOM 678 C C . PRO A 1 88 ? -0.384 -1.553 11.230 1.00 95.19 88 PRO A C 1
ATOM 680 O O . PRO A 1 88 ? 0.491 -2.312 10.807 1.00 95.19 88 PRO A O 1
ATOM 683 N N . THR A 1 89 ? -1.621 -1.571 10.723 1.00 94.62 89 THR A N 1
ATOM 684 C CA . THR A 1 89 ? -2.017 -2.506 9.659 1.00 94.62 89 THR A CA 1
ATOM 685 C C . THR A 1 89 ? -1.366 -2.160 8.325 1.00 94.62 89 THR A C 1
ATOM 687 O O . THR A 1 89 ? -0.875 -3.061 7.642 1.00 94.62 89 THR A O 1
ATOM 690 N N . ARG A 1 90 ? -1.265 -0.868 8.000 1.00 95.19 90 ARG A N 1
ATOM 691 C CA . ARG A 1 90 ? -0.524 -0.361 6.842 1.00 95.19 90 ARG A CA 1
ATOM 692 C C . ARG A 1 90 ? 0.951 -0.742 6.925 1.00 95.19 90 ARG A C 1
ATOM 694 O O . ARG A 1 90 ? 1.491 -1.265 5.955 1.00 95.19 90 ARG A O 1
ATOM 701 N N . GLY A 1 91 ? 1.586 -0.569 8.086 1.00 94.81 91 GLY A N 1
ATOM 702 C CA . GLY A 1 91 ? 2.981 -0.971 8.302 1.00 94.81 91 GLY A CA 1
ATOM 703 C C . GLY A 1 91 ? 3.219 -2.460 8.025 1.00 94.81 91 GLY A C 1
ATOM 704 O O . GLY A 1 91 ? 4.124 -2.816 7.268 1.00 94.81 91 GLY A O 1
ATOM 705 N N . ARG A 1 92 ? 2.357 -3.337 8.561 1.00 96.69 92 ARG A N 1
ATOM 706 C CA . ARG A 1 92 ? 2.415 -4.788 8.298 1.00 96.69 92 ARG A CA 1
ATOM 707 C C . ARG A 1 92 ? 2.183 -5.133 6.826 1.00 96.69 92 ARG A C 1
ATOM 709 O O . ARG A 1 92 ? 2.844 -6.024 6.300 1.00 96.69 92 ARG A O 1
ATOM 716 N N . ALA A 1 93 ? 1.249 -4.455 6.159 1.00 96.00 93 ALA A N 1
ATOM 717 C CA . ALA A 1 93 ? 0.992 -4.661 4.735 1.00 96.00 93 ALA A CA 1
ATOM 718 C C . ALA A 1 93 ? 2.216 -4.285 3.883 1.00 96.00 93 ALA A C 1
ATOM 720 O O . ALA A 1 93 ? 2.671 -5.100 3.086 1.00 96.00 93 ALA A O 1
ATOM 721 N N . LEU A 1 94 ? 2.807 -3.109 4.113 1.00 95.06 94 LEU A N 1
ATOM 722 C CA . LEU A 1 94 ? 3.987 -2.639 3.378 1.00 95.06 94 LEU A CA 1
ATOM 723 C C . LEU A 1 94 ? 5.224 -3.516 3.620 1.00 95.06 94 LEU A C 1
ATOM 725 O O . LEU A 1 94 ? 5.984 -3.772 2.688 1.00 95.06 94 LEU A O 1
ATOM 729 N N . MET A 1 95 ? 5.418 -4.009 4.847 1.00 96.56 95 MET A N 1
ATOM 730 C CA . MET A 1 95 ? 6.499 -4.948 5.157 1.00 96.56 95 MET A CA 1
ATOM 731 C C . MET A 1 95 ? 6.361 -6.247 4.353 1.00 96.56 95 MET A C 1
ATOM 733 O O . MET A 1 95 ? 7.333 -6.710 3.754 1.00 96.56 95 MET A O 1
ATOM 737 N N . GLU A 1 96 ? 5.154 -6.815 4.299 1.00 97.19 96 GLU A N 1
ATOM 738 C CA . GLU A 1 96 ? 4.905 -8.031 3.526 1.00 97.19 96 GLU A CA 1
ATOM 739 C C . GLU A 1 96 ? 5.060 -7.795 2.021 1.00 97.19 96 GLU A C 1
ATOM 741 O O . GLU A 1 96 ? 5.723 -8.591 1.354 1.00 97.19 96 GLU A O 1
ATOM 746 N N . LEU A 1 97 ? 4.513 -6.694 1.496 1.00 96.44 97 LEU A N 1
ATOM 747 C CA . LEU A 1 97 ? 4.672 -6.315 0.091 1.00 96.44 97 LEU A CA 1
ATOM 748 C C . LEU A 1 97 ? 6.147 -6.177 -0.278 1.00 96.44 97 LEU A C 1
ATOM 750 O O . LEU A 1 97 ? 6.579 -6.773 -1.258 1.00 96.44 97 LEU A O 1
ATOM 754 N N . ARG A 1 98 ? 6.955 -5.498 0.545 1.00 96.00 98 ARG A N 1
ATOM 755 C CA . ARG A 1 98 ? 8.406 -5.398 0.327 1.00 96.00 98 ARG A CA 1
ATOM 756 C C . ARG A 1 98 ? 9.076 -6.773 0.273 1.00 96.00 98 ARG A C 1
ATOM 758 O O . ARG A 1 98 ? 9.952 -6.992 -0.558 1.00 96.00 98 ARG A O 1
ATOM 765 N N . GLY A 1 99 ? 8.671 -7.701 1.139 1.00 96.62 99 GLY A N 1
ATOM 766 C CA . GLY A 1 99 ? 9.168 -9.078 1.120 1.00 96.62 99 GLY A CA 1
ATOM 767 C C . GLY A 1 99 ? 8.763 -9.847 -0.142 1.00 96.62 99 GLY A C 1
ATOM 768 O O . GLY A 1 99 ? 9.572 -10.587 -0.695 1.00 96.62 99 GLY A O 1
ATOM 769 N N . ARG A 1 100 ? 7.528 -9.657 -0.621 1.00 97.19 100 ARG A N 1
ATOM 770 C CA . ARG A 1 100 ? 7.025 -10.266 -1.862 1.00 97.19 100 ARG A CA 1
ATOM 771 C C . ARG A 1 100 ? 7.737 -9.707 -3.094 1.00 97.19 100 ARG A C 1
ATOM 773 O O . ARG A 1 100 ? 8.206 -10.501 -3.899 1.00 97.19 100 ARG A O 1
ATOM 780 N N . MET A 1 101 ? 7.898 -8.386 -3.183 1.00 96.94 101 MET A N 1
ATOM 781 C CA . MET A 1 101 ? 8.608 -7.732 -4.289 1.00 96.94 101 MET A CA 1
ATOM 782 C C . MET A 1 101 ? 10.060 -8.201 -4.381 1.00 96.94 101 MET A C 1
ATOM 784 O O . MET A 1 101 ? 10.500 -8.601 -5.453 1.00 96.94 101 MET A O 1
ATOM 788 N N . ARG A 1 102 ? 10.763 -8.293 -3.244 1.00 96.56 102 ARG A N 1
ATOM 789 C CA . ARG A 1 102 ? 12.128 -8.841 -3.204 1.00 96.56 102 ARG A CA 1
ATOM 790 C C . ARG A 1 102 ? 12.217 -10.266 -3.743 1.00 96.56 102 ARG A C 1
ATOM 792 O O . ARG A 1 102 ? 13.133 -10.572 -4.493 1.00 96.56 102 ARG A O 1
ATOM 799 N N . ARG A 1 103 ? 11.270 -11.138 -3.381 1.00 96.75 103 ARG A N 1
ATOM 800 C CA . ARG A 1 103 ? 11.220 -12.515 -3.909 1.00 96.75 103 ARG A CA 1
ATOM 801 C C . ARG A 1 103 ? 10.899 -12.568 -5.402 1.00 96.75 103 ARG A C 1
ATOM 803 O O . ARG A 1 103 ? 11.325 -13.501 -6.064 1.00 96.75 103 ARG A O 1
ATOM 810 N N . ALA A 1 104 ? 10.166 -11.582 -5.910 1.00 94.62 104 ALA A N 1
ATOM 811 C CA . ALA A 1 104 ? 9.881 -11.426 -7.332 1.00 94.62 104 ALA A CA 1
ATOM 812 C C . ALA A 1 104 ? 11.033 -10.761 -8.115 1.00 94.62 104 ALA A C 1
ATOM 814 O O . ALA A 1 104 ? 10.883 -10.539 -9.309 1.00 94.62 104 ALA A O 1
ATOM 815 N N . GLY A 1 105 ? 12.161 -10.448 -7.463 1.00 95.75 105 GLY A N 1
ATOM 816 C CA . GLY A 1 105 ? 13.336 -9.855 -8.104 1.00 95.75 105 GLY A CA 1
ATOM 817 C C . GLY A 1 105 ? 13.355 -8.327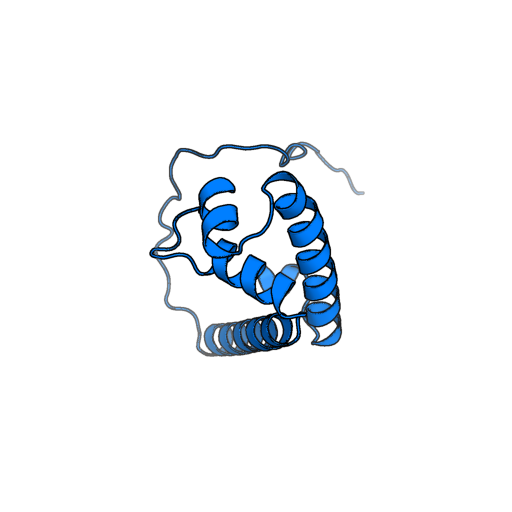 -8.137 1.00 95.75 105 GLY A C 1
ATOM 818 O O . GLY A 1 105 ? 14.232 -7.769 -8.778 1.00 95.75 105 GLY A O 1
ATOM 819 N N . PHE A 1 106 ? 12.436 -7.655 -7.437 1.00 95.00 106 PHE A N 1
ATOM 820 C CA . PHE A 1 106 ? 12.348 -6.193 -7.418 1.00 95.00 106 PHE A CA 1
ATOM 821 C C . PHE A 1 106 ? 12.895 -5.603 -6.112 1.00 95.00 106 PHE A C 1
ATOM 823 O O . PHE A 1 106 ? 12.409 -5.895 -5.006 1.00 95.00 106 PHE A O 1
ATOM 830 N N . GLY A 1 107 ? 13.893 -4.738 -6.249 1.00 90.56 107 GLY A N 1
ATOM 831 C CA . GLY A 1 107 ? 14.450 -3.892 -5.205 1.00 90.56 107 GLY A CA 1
ATOM 832 C C . GLY A 1 107 ? 13.723 -2.545 -5.072 1.00 90.56 107 GLY A C 1
ATOM 833 O O . GLY A 1 107 ? 12.859 -2.198 -5.877 1.00 90.56 107 GLY A O 1
ATOM 834 N N . PRO A 1 108 ? 14.023 -1.761 -4.019 1.00 84.00 108 PRO A N 1
ATOM 835 C CA . PRO A 1 108 ? 13.529 -0.389 -3.878 1.00 84.00 108 PRO A CA 1
ATOM 836 C C . PRO A 1 108 ? 13.829 0.512 -5.086 1.00 84.00 108 PRO A C 1
ATOM 838 O O . PRO A 1 108 ? 13.010 1.360 -5.422 1.00 84.00 108 PRO A O 1
ATOM 841 N N . GLU A 1 109 ? 14.985 0.329 -5.714 1.00 85.44 109 GLU A N 1
ATOM 842 C CA . GLU A 1 109 ? 15.467 1.053 -6.890 1.00 85.44 109 GLU A CA 1
ATOM 843 C C . GLU A 1 109 ? 14.556 0.867 -8.108 1.00 85.44 109 GLU A C 1
ATOM 845 O O . GLU A 1 109 ? 14.251 1.840 -8.798 1.00 85.44 109 GLU A O 1
ATOM 850 N N . ASP A 1 110 ? 14.013 -0.335 -8.298 1.00 84.19 110 ASP A N 1
ATOM 851 C CA . ASP A 1 110 ? 13.129 -0.645 -9.424 1.00 84.19 110 ASP A CA 1
ATOM 852 C C . ASP A 1 110 ? 11.754 0.022 -9.278 1.00 84.19 110 ASP A C 1
ATOM 854 O O . ASP A 1 110 ? 11.032 0.220 -10.254 1.00 84.19 110 ASP A O 1
ATOM 858 N N . LEU A 1 111 ? 11.368 0.390 -8.051 1.00 74.75 111 LEU A N 1
ATOM 859 C CA . LEU A 1 111 ? 10.052 0.951 -7.726 1.00 74.75 111 LEU A CA 1
ATOM 860 C C . LEU A 1 111 ? 9.976 2.478 -7.850 1.00 74.75 111 LEU A C 1
ATOM 862 O O . LEU A 1 111 ? 8.877 3.024 -7.792 1.00 74.75 111 LEU A O 1
ATOM 866 N N . VAL A 1 112 ? 11.112 3.162 -8.013 1.00 69.38 112 VAL A N 1
ATOM 867 C CA . VAL A 1 112 ? 11.192 4.637 -8.068 1.00 69.38 112 VAL A CA 1
ATOM 868 C C . VAL A 1 112 ? 11.381 5.163 -9.506 1.00 69.38 112 VAL A C 1
ATOM 870 O O . VAL A 1 112 ? 11.290 6.367 -9.728 1.00 69.38 112 VAL A O 1
ATOM 873 N N . ALA A 1 113 ? 11.594 4.270 -10.483 1.00 54.50 113 ALA A N 1
ATOM 874 C CA . ALA A 1 113 ? 11.854 4.586 -11.898 1.00 54.50 113 ALA A CA 1
ATOM 875 C C . ALA A 1 113 ? 10.603 4.822 -12.784 1.00 54.50 113 ALA A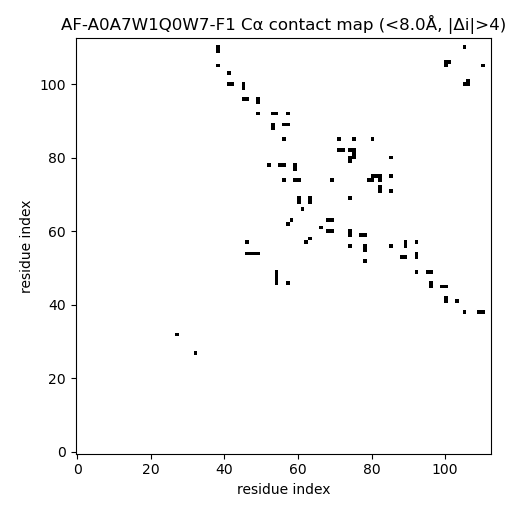 C 1
ATOM 877 O O . ALA A 1 113 ? 9.507 4.290 -12.481 1.00 54.50 113 ALA A O 1
#